Protein AF-A0A7Y0X6X7-F1 (afdb_monomer_lite)

pLDDT: mean 91.84, std 5.21, range [70.44, 97.81]

Organism: Vibrio parahaemolyticus (NCBI:txid670)

Sequence (74 aa):
VSQPVNFTVAPVADIVADKATVVEDTPTIIKVLGNDTFEGDGKVVSLDANNGPANGTVSVNPDGSVTYTPNDNY

Foldseek 3Di:
DDDDDDDDDDDDAQADDDDDDDDAQDKDKADRNPPGHDPDDPDDDDDDPVDADPFFDWDQDPVRIIITGGHHPD

Secondary structure (DSSP, 8-state):
-------------S---------TT--EEE-GGGS---SSS-------TTS--TTEEEEE-TTS-EEEEEPTT-

Structure (mmCIF, N/CA/C/O backbone):
data_AF-A0A7Y0X6X7-F1
#
_entry.id   AF-A0A7Y0X6X7-F1
#
loop_
_atom_site.group_PDB
_atom_site.id
_atom_site.type_symbol
_atom_site.label_atom_id
_atom_site.label_alt_id
_atom_site.label_comp_id
_atom_site.label_asym_id
_atom_site.label_entity_id
_atom_site.label_seq_id
_atom_site.pdbx_PDB_ins_code
_atom_site.Cartn_x
_atom_site.Cartn_y
_atom_site.Cartn_z
_atom_site.occupancy
_atom_site.B_iso_or_equiv
_atom_site.auth_seq_id
_atom_site.auth_comp_id
_atom_site.auth_asym_id
_atom_site.auth_atom_id
_atom_site.pdbx_PDB_model_num
ATOM 1 N N . VAL A 1 1 ? -28.844 -1.394 46.806 1.00 70.44 1 VAL A N 1
ATOM 2 C CA . VAL A 1 1 ? -27.368 -1.259 46.777 1.00 70.44 1 VAL A CA 1
ATOM 3 C C . VAL A 1 1 ? -26.948 -1.389 45.321 1.00 70.44 1 VAL A C 1
ATOM 5 O O . VAL A 1 1 ? -27.412 -2.336 44.700 1.00 70.44 1 VAL A O 1
ATOM 8 N N . SER A 1 2 ? -26.194 -0.444 44.748 1.00 74.62 2 SER A N 1
ATOM 9 C CA . SER A 1 2 ? -25.585 -0.622 43.418 1.00 74.62 2 SER A CA 1
ATOM 10 C C . SER A 1 2 ? -24.076 -0.762 43.573 1.00 74.62 2 SER A C 1
ATOM 12 O O . SER A 1 2 ? -23.502 -0.292 44.558 1.00 74.62 2 SER A O 1
ATOM 14 N N . GLN A 1 3 ? -23.456 -1.451 42.624 1.00 83.81 3 GLN A N 1
ATOM 15 C CA . GLN A 1 3 ? -22.024 -1.696 42.617 1.00 83.81 3 GLN A CA 1
ATOM 16 C C . GLN A 1 3 ? -21.489 -1.388 41.215 1.00 83.81 3 GLN A C 1
ATOM 18 O O . GLN A 1 3 ? -22.123 -1.791 40.237 1.00 83.81 3 GLN A O 1
ATOM 23 N N . PRO A 1 4 ? -20.385 -0.634 41.092 1.00 83.06 4 PRO A N 1
ATOM 24 C CA . PRO A 1 4 ? -19.828 -0.289 39.793 1.00 83.06 4 PRO A CA 1
ATOM 25 C C . PRO A 1 4 ? -19.180 -1.516 39.146 1.00 83.06 4 PRO A C 1
ATOM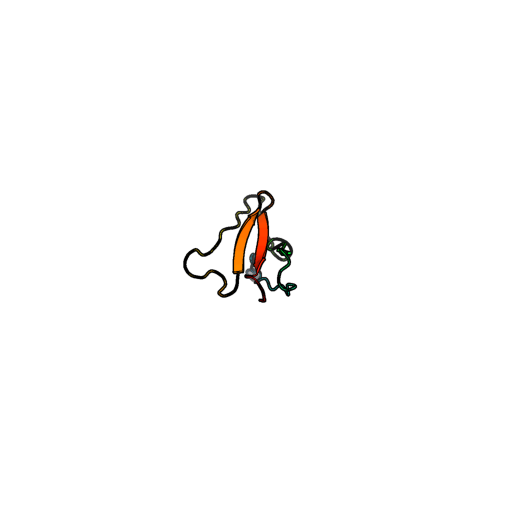 27 O O . PRO A 1 4 ? -18.465 -2.275 39.802 1.00 83.06 4 PRO A O 1
ATOM 30 N N . VAL A 1 5 ? -19.426 -1.688 37.848 1.00 87.94 5 VAL A N 1
ATOM 31 C CA . VAL A 1 5 ? -18.740 -2.665 37.000 1.00 87.94 5 VAL A CA 1
ATOM 32 C C . VAL A 1 5 ? -17.768 -1.897 36.120 1.00 87.94 5 VAL A C 1
ATOM 34 O O . VAL A 1 5 ? -18.174 -0.993 35.393 1.00 87.94 5 VAL A O 1
ATOM 37 N N . ASN A 1 6 ? -16.493 -2.262 36.189 1.00 91.25 6 ASN A N 1
ATOM 38 C CA . ASN A 1 6 ? -15.447 -1.663 35.370 1.00 91.25 6 ASN A CA 1
ATOM 39 C C . ASN A 1 6 ? -15.123 -2.594 34.198 1.00 91.25 6 ASN A C 1
ATOM 41 O O . ASN A 1 6 ? -15.002 -3.804 34.388 1.00 91.25 6 ASN A O 1
ATOM 45 N N . PHE A 1 7 ? -14.934 -2.026 33.011 1.00 92.50 7 PHE A N 1
ATOM 46 C CA . PHE A 1 7 ? -14.366 -2.715 31.857 1.00 92.50 7 PHE A CA 1
ATOM 47 C C . PHE A 1 7 ? -13.366 -1.800 31.154 1.00 92.50 7 PHE A C 1
ATOM 49 O O . PHE A 1 7 ? -13.441 -0.575 31.260 1.00 92.50 7 PHE A O 1
ATOM 56 N N . THR A 1 8 ? -12.429 -2.414 30.442 1.00 90.75 8 THR A N 1
ATOM 57 C CA . THR A 1 8 ? -11.380 -1.730 29.688 1.00 90.75 8 THR A CA 1
ATOM 58 C C . THR A 1 8 ? -11.526 -2.086 28.220 1.00 90.75 8 THR A C 1
ATOM 60 O O . THR A 1 8 ? -11.722 -3.251 27.880 1.00 90.75 8 THR A O 1
ATOM 63 N N . VAL A 1 9 ? -11.404 -1.085 27.354 1.00 90.38 9 VAL A N 1
ATOM 64 C CA . VAL A 1 9 ? -11.312 -1.280 25.906 1.00 90.38 9 VAL A CA 1
ATOM 65 C C . VAL A 1 9 ? -9.869 -1.015 25.509 1.00 90.38 9 VAL A C 1
ATOM 67 O O . VAL A 1 9 ? -9.333 0.050 25.813 1.00 90.38 9 VAL A O 1
ATOM 70 N N . ALA A 1 10 ? -9.229 -2.000 24.884 1.00 91.69 10 ALA A N 1
ATOM 71 C CA . ALA A 1 10 ? -7.895 -1.827 24.329 1.00 91.69 10 ALA A CA 1
ATOM 72 C C . ALA A 1 10 ? -8.003 -1.218 22.922 1.00 91.69 10 ALA A C 1
ATOM 74 O O . ALA A 1 10 ? -8.881 -1.637 22.163 1.00 91.69 10 ALA A O 1
ATOM 75 N N . PRO A 1 11 ? -7.131 -0.264 22.556 1.00 87.62 11 PRO A N 1
ATOM 76 C CA . PRO A 1 11 ? -7.023 0.164 21.171 1.00 87.62 11 PRO A CA 1
ATOM 77 C C . PRO A 1 11 ? -6.486 -0.990 20.314 1.00 87.62 11 PRO A C 1
ATOM 79 O O . PRO A 1 11 ? -5.639 -1.768 20.762 1.00 87.62 11 PRO A O 1
ATOM 82 N N . VAL A 1 12 ? -6.969 -1.078 19.079 1.00 88.06 12 VAL A N 1
ATOM 83 C CA . VAL A 1 12 ? -6.417 -1.946 18.034 1.00 88.06 12 VAL A CA 1
ATOM 84 C C . VAL A 1 12 ? -5.667 -1.045 17.060 1.00 88.06 12 VAL A C 1
ATOM 86 O O . VAL A 1 12 ? -6.094 0.078 16.816 1.00 88.06 12 VAL A O 1
ATOM 89 N N . ALA A 1 13 ? -4.506 -1.489 16.581 1.00 90.44 13 ALA A N 1
ATOM 90 C CA . ALA A 1 13 ? -3.775 -0.744 15.566 1.00 90.44 13 ALA A CA 1
ATOM 91 C C . ALA A 1 13 ? -4.446 -0.953 14.206 1.00 90.44 13 ALA A C 1
ATOM 93 O O . ALA A 1 13 ? -4.600 -2.094 13.777 1.00 90.44 13 ALA A O 1
ATOM 94 N N . ASP A 1 14 ? -4.797 0.148 13.554 1.00 91.56 14 ASP A N 1
ATOM 95 C CA . ASP A 1 14 ? -5.467 0.138 12.253 1.00 91.56 14 ASP A CA 1
ATOM 96 C C . ASP A 1 14 ? -4.512 -0.184 11.107 1.00 91.56 14 ASP A C 1
ATOM 98 O O . ASP A 1 14 ? -4.856 -0.941 10.204 1.00 91.56 14 ASP A O 1
ATOM 102 N N . ILE A 1 15 ? -3.296 0.367 11.172 1.00 93.69 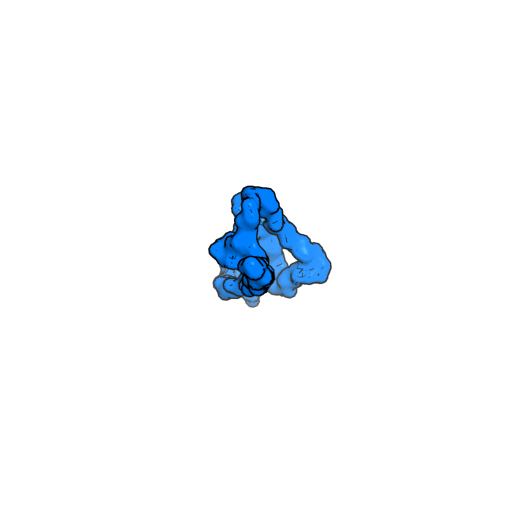15 ILE A N 1
ATOM 103 C CA . ILE A 1 15 ? -2.279 0.226 10.129 1.00 93.69 15 ILE A CA 1
ATOM 104 C C . ILE A 1 15 ? -1.205 -0.758 10.572 1.00 93.69 15 ILE A C 1
ATOM 106 O O . ILE A 1 15 ? -0.595 -0.601 11.638 1.00 93.69 15 ILE A O 1
ATOM 110 N N . VAL A 1 16 ? -0.940 -1.752 9.732 1.00 93.75 16 VAL A N 1
ATOM 111 C CA . VAL A 1 16 ? 0.038 -2.809 9.965 1.00 93.75 16 VAL A CA 1
ATOM 112 C C . VAL A 1 16 ? 1.142 -2.706 8.920 1.00 93.75 16 VAL A C 1
ATOM 114 O O . VAL A 1 16 ? 0.896 -2.698 7.724 1.00 93.75 16 VAL A O 1
ATOM 117 N N . ALA A 1 17 ? 2.397 -2.665 9.373 1.00 93.31 17 ALA A N 1
ATOM 118 C CA . ALA A 1 17 ? 3.535 -2.509 8.472 1.00 93.31 17 ALA A CA 1
ATOM 119 C C . ALA A 1 17 ? 3.611 -3.625 7.413 1.00 93.31 17 ALA A C 1
ATOM 121 O O . ALA A 1 17 ? 3.579 -4.817 7.736 1.00 93.31 17 ALA A O 1
ATOM 122 N N . ASP A 1 18 ? 3.801 -3.220 6.160 1.00 92.88 18 ASP A N 1
ATOM 123 C CA . ASP A 1 18 ? 3.952 -4.123 5.026 1.00 92.88 18 ASP A CA 1
ATOM 124 C C . ASP A 1 18 ? 5.390 -4.579 4.801 1.00 92.88 18 ASP A C 1
ATOM 126 O O . ASP A 1 18 ? 6.368 -3.868 5.047 1.00 92.88 18 ASP A O 1
ATOM 130 N N . LYS A 1 19 ? 5.516 -5.771 4.218 1.00 92.50 19 LYS A N 1
ATOM 131 C CA . LYS A 1 19 ? 6.766 -6.260 3.645 1.00 92.50 19 LYS A CA 1
ATOM 132 C C . LYS A 1 19 ? 6.469 -7.081 2.401 1.00 92.50 19 LYS A C 1
ATOM 134 O O . LYS A 1 19 ? 5.621 -7.967 2.425 1.00 92.50 19 LYS A O 1
ATOM 139 N N . ALA A 1 20 ? 7.234 -6.840 1.344 1.00 92.31 20 ALA A N 1
ATOM 140 C CA . ALA A 1 20 ? 7.202 -7.635 0.127 1.00 92.31 20 ALA A CA 1
ATOM 141 C C . ALA A 1 20 ? 8.613 -8.109 -0.236 1.00 92.31 20 ALA A C 1
ATOM 143 O O . ALA A 1 20 ? 9.606 -7.439 0.054 1.00 92.31 20 ALA A O 1
ATOM 144 N N . THR A 1 21 ? 8.689 -9.267 -0.883 1.00 93.25 21 THR A N 1
ATOM 145 C CA . THR A 1 21 ? 9.867 -9.685 -1.645 1.00 93.25 21 THR A CA 1
ATOM 146 C C . THR A 1 21 ? 9.518 -9.529 -3.112 1.00 93.25 21 THR A C 1
ATOM 148 O O . THR A 1 21 ? 8.439 -9.937 -3.539 1.00 93.25 21 THR A O 1
ATOM 151 N N . VAL A 1 22 ? 10.419 -8.910 -3.857 1.00 94.50 22 VAL A N 1
ATOM 152 C CA . VAL A 1 22 ? 10.250 -8.610 -5.276 1.00 94.50 22 VAL A CA 1
ATOM 153 C C . VAL A 1 22 ? 11.282 -9.387 -6.078 1.00 94.50 22 VAL A C 1
ATOM 155 O O . VAL A 1 22 ? 12.288 -9.841 -5.528 1.00 94.50 22 VAL A O 1
ATOM 158 N N . VAL A 1 23 ? 10.997 -9.574 -7.360 1.00 95.12 23 VAL A N 1
ATOM 159 C CA . VAL A 1 23 ? 11.963 -10.107 -8.320 1.00 95.12 23 VAL A CA 1
ATOM 160 C C . VAL A 1 23 ? 12.664 -8.920 -8.963 1.00 95.12 23 VAL A C 1
ATOM 162 O O . VAL A 1 23 ? 12.000 -7.930 -9.283 1.00 95.12 23 VAL A O 1
ATOM 165 N N . GLU A 1 24 ? 13.980 -9.025 -9.132 1.00 93.12 24 GLU A N 1
ATOM 166 C CA . GLU A 1 24 ? 14.754 -8.003 -9.834 1.00 93.12 24 GLU A CA 1
ATOM 167 C C . GLU A 1 24 ? 14.194 -7.752 -11.238 1.00 93.12 24 GLU A C 1
ATOM 169 O O . GLU A 1 24 ? 13.564 -8.627 -11.849 1.00 93.12 24 GLU A O 1
ATOM 174 N N . ASP A 1 25 ? 14.348 -6.518 -11.713 1.00 93.50 25 ASP A N 1
ATOM 175 C CA . ASP A 1 25 ? 13.920 -6.072 -13.047 1.00 93.50 25 ASP A CA 1
ATOM 176 C C . ASP A 1 25 ? 12.421 -6.270 -13.354 1.00 93.50 25 ASP A C 1
ATOM 178 O O . ASP A 1 25 ? 11.973 -6.134 -14.496 1.00 93.50 25 ASP A O 1
ATOM 182 N N . THR A 1 26 ? 11.613 -6.583 -12.335 1.00 95.31 26 THR A N 1
ATOM 183 C CA . THR A 1 26 ? 10.200 -6.933 -12.491 1.00 95.31 26 THR A CA 1
ATOM 184 C C . THR A 1 26 ? 9.324 -6.032 -11.623 1.00 95.31 26 THR A C 1
ATOM 186 O O . THR A 1 26 ? 9.308 -6.166 -10.393 1.00 95.31 26 THR A O 1
ATOM 189 N N . PRO A 1 27 ? 8.522 -5.140 -12.235 1.00 96.94 27 PRO A N 1
ATOM 190 C CA . PRO A 1 27 ? 7.540 -4.363 -11.500 1.00 96.94 27 PRO A CA 1
ATOM 191 C C . PRO A 1 27 ? 6.588 -5.268 -10.715 1.00 96.94 27 PRO A C 1
ATOM 193 O O . PRO A 1 27 ? 5.999 -6.203 -11.260 1.00 96.94 27 PRO A O 1
ATOM 196 N N . THR A 1 28 ? 6.426 -4.977 -9.428 1.00 97.69 28 THR A N 1
ATOM 197 C CA . THR A 1 28 ? 5.590 -5.763 -8.517 1.00 97.69 28 THR A CA 1
ATOM 198 C C . THR A 1 28 ? 4.498 -4.887 -7.918 1.00 97.69 28 THR A C 1
ATOM 200 O O . THR A 1 28 ? 4.775 -3.819 -7.373 1.00 97.69 28 THR A O 1
ATOM 203 N N . ILE A 1 29 ? 3.250 -5.357 -7.995 1.00 97.81 29 ILE A N 1
ATOM 204 C CA . ILE A 1 29 ? 2.096 -4.713 -7.356 1.00 97.81 29 ILE A CA 1
ATOM 205 C C . ILE A 1 29 ? 1.930 -5.279 -5.945 1.00 97.81 29 ILE A C 1
ATOM 207 O O . ILE A 1 29 ? 1.771 -6.487 -5.762 1.00 97.81 29 ILE A O 1
ATOM 211 N N . ILE A 1 30 ? 1.921 -4.393 -4.955 1.00 97.00 30 ILE A N 1
ATOM 212 C CA . ILE A 1 30 ? 1.833 -4.700 -3.530 1.00 97.00 30 ILE A CA 1
ATOM 213 C C . ILE A 1 30 ? 0.511 -4.144 -2.994 1.00 97.00 30 ILE A C 1
ATOM 215 O O . ILE A 1 30 ? 0.207 -2.959 -3.139 1.00 97.00 30 ILE A O 1
ATOM 219 N N . LYS A 1 31 ? -0.293 -5.007 -2.368 1.00 96.38 31 LYS A N 1
ATOM 220 C CA . LYS A 1 31 ? -1.566 -4.624 -1.745 1.00 96.38 31 LYS A CA 1
ATOM 221 C C . LYS A 1 31 ? -1.341 -4.201 -0.292 1.00 96.38 31 LYS A C 1
ATOM 223 O O . LYS A 1 31 ? -1.539 -5.014 0.602 1.00 96.38 31 LYS A O 1
ATOM 228 N N . VAL A 1 32 ? -0.949 -2.945 -0.092 1.00 95.88 32 VAL A N 1
ATOM 229 C CA . VAL A 1 32 ? -0.602 -2.393 1.235 1.00 95.88 32 VAL A CA 1
ATOM 230 C C . VAL A 1 32 ? -1.799 -2.267 2.182 1.00 95.88 32 VAL A C 1
ATOM 232 O O . VAL A 1 32 ? -1.663 -2.416 3.376 1.00 95.88 32 VAL A O 1
ATOM 235 N N . LEU A 1 33 ? -3.017 -2.111 1.656 1.00 95.31 33 LEU A N 1
ATOM 236 C CA . LEU A 1 33 ? -4.230 -2.037 2.488 1.00 95.31 33 LEU A CA 1
ATOM 237 C C . LEU A 1 33 ? -4.774 -3.417 2.912 1.00 95.31 33 LEU A C 1
ATOM 239 O O . LEU A 1 33 ? -5.870 -3.506 3.460 1.00 95.31 33 LEU A O 1
ATOM 243 N N . GLY A 1 34 ? -4.094 -4.514 2.559 1.00 94.19 34 GLY A N 1
ATOM 244 C CA . GLY A 1 34 ? -4.644 -5.870 2.679 1.00 94.19 34 GLY A CA 1
ATOM 245 C C . GLY A 1 34 ? -4.677 -6.425 4.106 1.00 94.19 34 GLY A C 1
ATOM 246 O O . GLY A 1 34 ? -5.481 -7.311 4.396 1.00 94.19 34 GLY A O 1
ATOM 247 N N . ASN A 1 35 ? -3.801 -5.929 4.975 1.00 94.38 35 ASN A N 1
ATOM 248 C CA . ASN A 1 35 ? -3.648 -6.291 6.388 1.00 94.38 35 ASN A CA 1
ATOM 249 C C . ASN A 1 35 ? -4.087 -5.165 7.343 1.00 94.38 35 ASN A C 1
ATOM 251 O O . ASN A 1 35 ? -3.972 -5.337 8.555 1.00 94.38 35 ASN A O 1
ATOM 255 N N . ASP A 1 36 ? -4.606 -4.065 6.802 1.00 94.94 36 ASP A N 1
ATOM 256 C CA . ASP A 1 36 ? -5.076 -2.913 7.559 1.00 94.94 36 ASP A CA 1
ATOM 257 C C . ASP A 1 36 ? -6.576 -3.011 7.872 1.00 94.94 36 ASP A C 1
ATOM 259 O O . ASP A 1 36 ? -7.379 -3.553 7.102 1.00 94.94 36 ASP A O 1
ATOM 263 N N . THR A 1 37 ? -6.983 -2.412 8.987 1.00 92.56 37 THR A N 1
ATOM 264 C CA . THR A 1 37 ? -8.386 -2.252 9.378 1.00 92.56 37 THR A CA 1
ATOM 265 C C 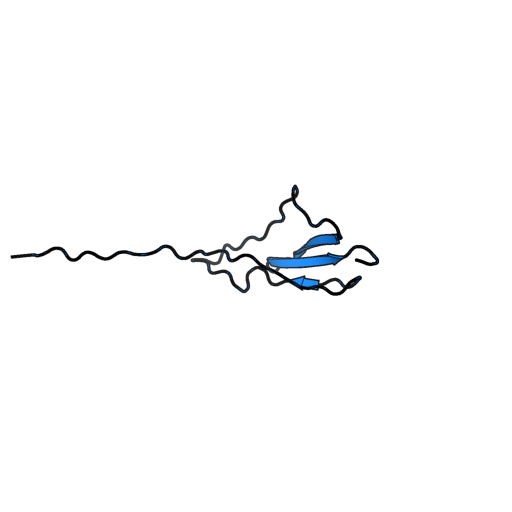. THR A 1 37 ? -8.721 -0.779 9.519 1.00 92.56 37 THR A C 1
ATOM 267 O O . THR A 1 37 ? -7.925 -0.013 10.031 1.00 92.56 37 THR A O 1
ATOM 270 N N . PHE A 1 38 ? -9.904 -0.373 9.065 1.00 90.69 38 PHE A N 1
ATOM 271 C CA . PHE A 1 38 ? -10.358 1.014 9.162 1.00 90.69 38 PHE A CA 1
ATOM 272 C C . PHE A 1 38 ? -11.826 1.027 9.566 1.00 90.69 38 PHE A C 1
ATOM 274 O O . PHE A 1 38 ? -12.604 0.193 9.097 1.00 90.69 38 PHE A O 1
ATOM 281 N N . GLU A 1 39 ? -12.232 2.013 10.354 1.00 87.81 39 GLU A N 1
ATOM 282 C CA . GLU A 1 39 ? -13.624 2.212 10.758 1.00 87.81 39 GLU A CA 1
ATOM 283 C C . GLU A 1 39 ? -14.506 2.744 9.618 1.00 87.81 39 GLU A C 1
ATOM 285 O O . GLU A 1 39 ? -15.731 2.752 9.738 1.00 87.81 39 GLU A O 1
ATOM 290 N N . GLY A 1 40 ? -13.904 3.177 8.503 1.00 86.81 40 GLY A N 1
ATOM 291 C CA . GLY A 1 40 ? -14.614 3.676 7.330 1.00 86.81 40 GLY A CA 1
ATOM 292 C C . GLY A 1 40 ? -13.869 3.494 6.005 1.00 86.81 40 GLY A C 1
ATOM 293 O O . GLY A 1 40 ? -12.786 2.908 5.926 1.00 86.81 40 GLY A O 1
ATOM 294 N N . ASP A 1 41 ? -14.472 4.034 4.945 1.00 86.00 41 ASP A N 1
ATOM 295 C CA . ASP A 1 41 ? -14.033 3.814 3.559 1.00 86.00 41 ASP A CA 1
ATOM 296 C C . ASP A 1 41 ? -12.984 4.824 3.064 1.00 86.00 41 ASP A C 1
ATOM 298 O O . ASP A 1 41 ? -12.433 4.660 1.977 1.00 86.00 41 ASP A O 1
ATOM 302 N N . GLY A 1 42 ? -12.695 5.872 3.843 1.00 87.00 42 GLY A N 1
ATOM 303 C CA . GLY A 1 42 ? -11.770 6.955 3.489 1.00 87.00 42 GLY A CA 1
ATOM 304 C C . GLY A 1 42 ? -10.296 6.550 3.545 1.00 87.00 42 GLY A C 1
ATOM 305 O O . GLY A 1 42 ? -9.545 7.084 4.354 1.00 87.00 42 GLY A O 1
ATOM 306 N N . LYS A 1 43 ? -9.887 5.600 2.701 1.00 90.25 43 LYS A N 1
ATOM 307 C CA . LYS A 1 43 ? -8.522 5.065 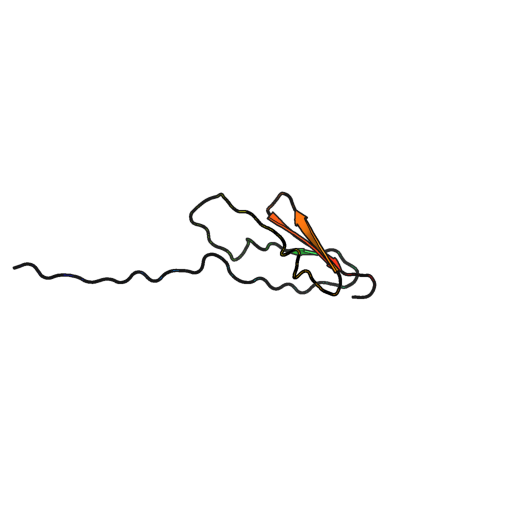2.641 1.00 90.25 43 LYS A CA 1
ATOM 308 C C . LYS A 1 43 ? -7.682 5.893 1.675 1.00 90.25 43 LYS A C 1
ATOM 310 O O . LYS A 1 43 ? -8.074 6.101 0.528 1.00 90.25 43 LYS A O 1
ATOM 315 N N . VAL A 1 44 ? -6.515 6.340 2.128 1.00 91.38 44 VAL A N 1
ATOM 316 C CA . VAL A 1 44 ? -5.549 7.065 1.297 1.00 91.38 44 VAL A CA 1
ATOM 317 C C . VAL A 1 44 ? -4.179 6.446 1.498 1.00 91.38 44 VAL A C 1
ATOM 319 O O . VAL A 1 44 ? -3.738 6.267 2.629 1.00 91.38 44 VAL A O 1
ATOM 322 N N . VAL A 1 45 ? -3.505 6.154 0.390 1.00 94.25 45 VAL A N 1
ATOM 323 C CA . VAL A 1 45 ? -2.114 5.706 0.382 1.00 94.25 45 VAL A CA 1
ATOM 324 C C . VAL A 1 45 ? -1.257 6.827 -0.182 1.00 94.25 45 VAL A C 1
ATOM 326 O O . VAL A 1 45 ? -1.555 7.391 -1.234 1.00 94.25 45 VAL A O 1
ATOM 329 N N . SER A 1 46 ? -0.192 7.164 0.535 1.00 93.19 46 SER A N 1
ATOM 330 C CA . SER A 1 46 ? 0.775 8.184 0.140 1.00 93.19 46 SER A CA 1
ATOM 331 C C . SER A 1 46 ? 2.187 7.671 0.352 1.00 93.19 46 SER A C 1
ATOM 333 O O . SER A 1 46 ? 2.429 6.870 1.252 1.00 93.19 46 SER A O 1
ATOM 335 N N . LEU A 1 47 ? 3.125 8.173 -0.444 1.00 91.31 47 LEU A 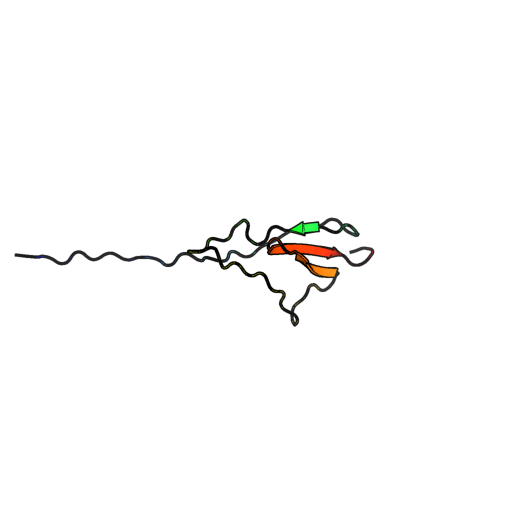N 1
ATOM 336 C CA . LEU A 1 47 ? 4.536 7.844 -0.299 1.00 91.31 47 LEU A CA 1
ATOM 337 C C . LEU A 1 47 ? 5.235 8.893 0.549 1.00 91.31 47 LEU A C 1
ATOM 339 O O . LEU A 1 47 ? 4.985 10.091 0.397 1.00 91.31 47 LEU A O 1
ATOM 343 N N . ASP A 1 48 ? 6.152 8.436 1.393 1.00 89.25 48 ASP A N 1
ATOM 344 C CA . ASP A 1 48 ? 7.108 9.328 2.027 1.00 89.25 48 ASP A CA 1
ATOM 345 C C . ASP A 1 48 ? 8.133 9.785 0.985 1.00 89.25 48 ASP A C 1
ATOM 347 O O . ASP A 1 48 ? 9.033 9.041 0.588 1.00 89.25 48 ASP A O 1
ATOM 351 N N . ALA A 1 49 ? 7.985 11.028 0.529 1.00 79.31 49 ALA A N 1
ATOM 352 C CA . ALA A 1 49 ? 8.875 11.625 -0.458 1.00 79.31 49 ALA A CA 1
ATOM 353 C C . ALA A 1 49 ? 10.322 11.782 0.047 1.00 79.31 49 ALA A C 1
ATOM 355 O O . ALA A 1 49 ? 11.232 11.913 -0.769 1.00 79.31 49 ALA A O 1
ATOM 356 N N . ASN A 1 50 ? 10.549 11.764 1.365 1.00 89.94 50 ASN A N 1
ATOM 357 C CA . ASN A 1 50 ? 11.879 11.904 1.958 1.00 89.94 50 ASN A CA 1
ATOM 358 C C . ASN A 1 50 ? 12.554 10.552 2.224 1.00 89.94 50 ASN A C 1
ATOM 360 O O . ASN A 1 50 ? 13.771 10.502 2.410 1.00 89.94 50 ASN A O 1
ATOM 364 N N . ASN A 1 51 ? 11.785 9.461 2.240 1.00 87.06 51 ASN A N 1
ATOM 365 C CA . ASN A 1 51 ? 12.251 8.135 2.644 1.00 87.06 51 ASN A CA 1
ATOM 366 C C . ASN A 1 51 ? 11.804 7.033 1.667 1.00 87.06 51 ASN A C 1
ATOM 368 O O . ASN A 1 51 ? 11.359 5.960 2.073 1.00 87.06 51 ASN A O 1
ATOM 372 N N . GLY A 1 52 ? 11.950 7.294 0.366 1.00 86.62 52 GLY A N 1
ATOM 373 C CA . GLY A 1 52 ? 11.741 6.295 -0.683 1.00 86.62 52 GLY A CA 1
ATOM 374 C C . GLY A 1 52 ? 12.787 5.164 -0.678 1.00 86.62 52 GLY A C 1
ATOM 375 O O . GLY A 1 52 ? 13.816 5.257 -0.000 1.00 86.62 52 GLY A O 1
ATOM 376 N N . PRO A 1 53 ? 12.548 4.080 -1.436 1.00 91.12 53 PRO A N 1
ATOM 377 C CA . PRO A 1 53 ? 13.492 2.971 -1.527 1.00 91.12 53 PRO A CA 1
ATOM 378 C C . PRO A 1 53 ? 14.794 3.385 -2.217 1.00 91.12 53 PRO A C 1
ATOM 380 O O . PRO A 1 53 ? 14.800 4.199 -3.136 1.00 91.12 53 PRO A O 1
ATOM 383 N N . ALA A 1 54 ? 15.901 2.766 -1.806 1.00 92.25 54 ALA A N 1
ATOM 384 C CA . ALA A 1 54 ? 17.217 3.047 -2.378 1.00 92.25 54 ALA A CA 1
ATOM 385 C C . ALA A 1 54 ? 17.415 2.456 -3.790 1.00 92.25 54 ALA A C 1
ATOM 387 O O . ALA A 1 54 ? 18.139 3.037 -4.593 1.00 92.25 54 ALA A O 1
ATOM 388 N N . ASN A 1 55 ? 16.775 1.318 -4.095 1.00 93.62 55 ASN A N 1
ATOM 389 C CA . ASN A 1 55 ? 17.051 0.510 -5.293 1.00 93.62 55 ASN A CA 1
ATOM 390 C C . ASN A 1 55 ? 15.839 0.366 -6.226 1.00 93.62 55 ASN A C 1
ATOM 392 O O . ASN A 1 55 ? 15.609 -0.693 -6.806 1.00 93.62 55 ASN A O 1
ATOM 396 N N . GLY A 1 56 ? 15.039 1.419 -6.351 1.00 94.31 56 GLY A N 1
ATOM 397 C CA . GLY A 1 56 ? 13.884 1.410 -7.233 1.00 94.31 56 GLY A CA 1
ATOM 398 C C . GLY A 1 56 ? 13.024 2.646 -7.065 1.00 94.31 56 GLY A C 1
ATOM 399 O O . GLY A 1 56 ? 13.385 3.603 -6.381 1.00 94.31 56 GLY A O 1
ATOM 400 N N . THR A 1 57 ? 11.847 2.604 -7.671 1.00 94.62 57 THR A N 1
ATOM 401 C CA . THR A 1 57 ? 10.827 3.641 -7.547 1.00 94.62 57 THR A CA 1
ATOM 402 C C . THR A 1 57 ? 9.515 3.044 -7.081 1.00 94.62 57 THR A C 1
ATOM 404 O O . THR A 1 57 ? 9.244 1.855 -7.259 1.00 94.62 57 THR A O 1
ATOM 407 N N . VAL A 1 58 ? 8.701 3.888 -6.456 1.00 95.69 58 VAL A N 1
ATOM 408 C CA . VAL A 1 58 ? 7.380 3.514 -5.970 1.00 95.69 58 VAL A CA 1
ATOM 409 C C . VAL A 1 58 ? 6.356 4.481 -6.536 1.00 95.69 58 VAL A C 1
ATOM 411 O O . VAL A 1 58 ? 6.582 5.691 -6.543 1.00 95.69 58 VAL A O 1
ATOM 414 N N . SER A 1 59 ? 5.217 3.955 -6.974 1.00 95.88 59 SER A N 1
ATOM 415 C CA . SER A 1 59 ? 4.038 4.743 -7.325 1.00 95.88 59 SER A CA 1
ATOM 416 C C . SER A 1 59 ? 2.786 4.175 -6.663 1.00 95.88 59 SER A C 1
ATOM 418 O O . SER A 1 59 ? 2.651 2.966 -6.476 1.00 95.88 59 SER A O 1
ATOM 420 N N . VAL A 1 60 ? 1.864 5.062 -6.288 1.00 97.19 60 VAL A N 1
ATOM 421 C CA . VAL A 1 60 ? 0.545 4.675 -5.773 1.00 97.19 60 VAL A CA 1
ATOM 422 C C . VAL A 1 60 ? -0.410 4.537 -6.951 1.00 97.19 60 VAL A C 1
ATOM 424 O O . VAL A 1 60 ? -0.520 5.442 -7.780 1.00 97.19 60 VAL A O 1
ATOM 427 N N . ASN A 1 61 ? -1.097 3.405 -7.020 1.00 97.38 61 ASN A N 1
ATOM 428 C CA . ASN A 1 61 ? -2.095 3.119 -8.037 1.00 97.38 61 ASN A CA 1
ATOM 429 C C . ASN A 1 61 ? -3.473 3.675 -7.622 1.00 97.38 61 ASN A C 1
ATOM 431 O O . ASN A 1 61 ? -3.730 3.873 -6.433 1.00 97.38 61 ASN A O 1
ATOM 435 N N . PRO A 1 62 ? -4.406 3.882 -8.572 1.00 95.56 62 PRO A N 1
ATOM 436 C CA . PRO A 1 62 ? -5.742 4.406 -8.267 1.00 95.56 62 PRO A CA 1
ATOM 437 C C . PRO A 1 62 ? -6.570 3.557 -7.291 1.00 95.56 62 PRO A C 1
ATOM 439 O O . PRO A 1 62 ? -7.481 4.078 -6.659 1.00 95.56 62 PRO A O 1
ATOM 442 N N . ASP A 1 63 ? -6.273 2.260 -7.177 1.00 94.19 63 ASP A N 1
ATOM 443 C CA . ASP A 1 63 ? -6.941 1.332 -6.257 1.00 94.19 63 ASP A CA 1
ATOM 444 C C . ASP A 1 63 ? -6.320 1.312 -4.847 1.00 94.19 63 ASP A C 1
ATOM 446 O O . ASP A 1 63 ? -6.746 0.531 -3.998 1.00 94.19 63 ASP A O 1
ATOM 450 N N . GLY A 1 64 ? -5.309 2.150 -4.590 1.00 95.12 64 GLY A N 1
ATOM 451 C CA . GLY A 1 64 ? -4.577 2.191 -3.325 1.00 95.12 64 GLY A CA 1
ATOM 452 C C . GLY A 1 64 ? -3.508 1.105 -3.186 1.00 95.12 64 GLY A C 1
ATOM 453 O O . GLY A 1 64 ? -2.825 1.059 -2.168 1.00 95.12 64 GLY A O 1
ATOM 454 N N . SER A 1 65 ? -3.315 0.240 -4.186 1.00 97.00 65 SER A N 1
ATOM 455 C CA . SER A 1 65 ? -2.117 -0.599 -4.236 1.00 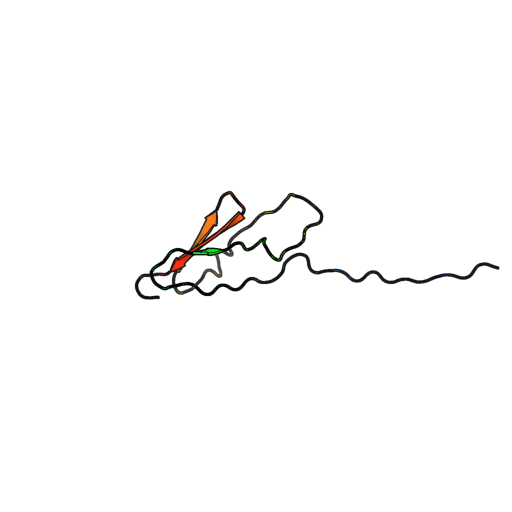97.00 65 SER A CA 1
ATOM 456 C C . SER A 1 65 ? -0.887 0.231 -4.603 1.00 97.00 65 SER A C 1
ATOM 458 O O . SER A 1 65 ? -0.979 1.369 -5.067 1.00 97.00 65 SER A O 1
ATOM 460 N N . VAL A 1 66 ? 0.286 -0.351 -4.395 1.00 97.25 66 VAL A N 1
ATOM 461 C CA . VAL A 1 66 ? 1.566 0.293 -4.662 1.00 97.25 66 VAL A CA 1
ATOM 462 C C . VAL A 1 66 ? 2.339 -0.523 -5.688 1.00 97.25 66 VAL A C 1
ATOM 464 O O . VAL A 1 66 ? 2.483 -1.733 -5.532 1.00 97.25 66 VAL A O 1
ATOM 467 N N . THR A 1 67 ? 2.858 0.127 -6.727 1.00 97.38 67 THR A N 1
ATOM 468 C CA . THR A 1 67 ? 3.778 -0.501 -7.683 1.00 97.38 67 THR A CA 1
ATOM 469 C C . THR A 1 67 ? 5.208 -0.166 -7.287 1.00 97.38 67 THR A C 1
ATOM 471 O O . THR A 1 67 ? 5.584 1.005 -7.275 1.00 97.38 67 THR A O 1
ATOM 474 N N . TYR A 1 68 ? 6.013 -1.187 -6.996 1.00 96.75 68 TYR A N 1
ATOM 475 C CA . TYR A 1 68 ? 7.464 -1.056 -6.886 1.00 96.75 68 TYR A CA 1
ATOM 476 C C . TYR A 1 68 ? 8.114 -1.474 -8.201 1.00 96.75 68 TYR A C 1
ATOM 478 O O . TYR A 1 68 ? 7.846 -2.567 -8.699 1.00 96.75 68 TYR A O 1
ATOM 486 N N . THR A 1 69 ? 8.972 -0.617 -8.746 1.00 96.62 69 THR A N 1
ATOM 487 C CA . THR A 1 69 ? 9.807 -0.924 -9.912 1.00 96.62 69 THR A CA 1
ATOM 488 C C . THR A 1 69 ? 11.264 -0.899 -9.467 1.00 96.62 69 THR A C 1
ATOM 490 O O . THR A 1 69 ? 11.753 0.192 -9.153 1.00 96.62 69 THR A O 1
ATOM 493 N N . PRO A 1 70 ? 11.945 -2.056 -9.388 1.00 97.00 70 PRO A N 1
ATOM 494 C CA . PRO A 1 70 ? 13.372 -2.086 -9.101 1.00 97.00 70 PRO A CA 1
ATOM 495 C C . PRO A 1 70 ? 14.174 -1.314 -10.158 1.00 97.00 70 PRO A C 1
ATOM 497 O O . PRO A 1 70 ? 13.737 -1.181 -11.302 1.00 97.00 70 PRO A O 1
ATOM 500 N N . ASN A 1 71 ? 15.335 -0.791 -9.771 1.00 95.25 71 ASN A N 1
ATOM 501 C CA . ASN A 1 71 ? 16.328 -0.325 -10.741 1.00 95.25 71 ASN A CA 1
ATOM 502 C C . ASN A 1 71 ? 16.941 -1.532 -11.467 1.00 95.25 71 ASN A C 1
ATOM 504 O O . ASN A 1 71 ? 17.013 -2.606 -10.880 1.00 95.25 71 ASN A O 1
ATOM 508 N N . ASP A 1 72 ? 17.451 -1.338 -12.685 1.00 92.06 72 ASP A N 1
ATOM 509 C CA . ASP A 1 72 ? 18.097 -2.417 -13.442 1.00 92.06 72 ASP A CA 1
ATOM 510 C C . ASP A 1 72 ? 19.196 -3.123 -12.617 1.00 92.06 72 ASP A C 1
ATOM 512 O O . ASP A 1 72 ? 20.145 -2.478 -12.150 1.00 92.06 72 ASP A O 1
ATOM 516 N N . ASN A 1 73 ? 19.121 -4.453 -12.538 1.00 89.62 73 ASN A N 1
ATOM 517 C CA . ASN A 1 73 ? 19.993 -5.361 -11.783 1.00 89.62 73 ASN A CA 1
ATOM 518 C C . ASN A 1 73 ? 19.896 -5.240 -10.241 1.00 89.62 73 ASN A C 1
ATOM 520 O O . ASN A 1 73 ? 20.914 -5.403 -9.554 1.00 89.62 73 ASN A O 1
ATOM 524 N N . TYR A 1 74 ? 18.713 -4.923 -9.696 1.00 78.62 74 TYR A N 1
ATOM 525 C CA . TYR A 1 74 ? 18.438 -4.844 -8.249 1.00 78.62 74 TYR A CA 1
ATOM 526 C C . TYR A 1 74 ? 17.130 -5.508 -7.818 1.00 78.62 74 TYR A C 1
ATOM 528 O O . TYR A 1 74 ? 16.156 -5.489 -8.599 1.00 78.62 74 TYR A O 1
#

Radius of gyration: 19.15 Å; chains: 1; bounding box: 47×22×60 Å